Protein AF-A0A7S2F7U2-F1 (afdb_monomer)

Radius 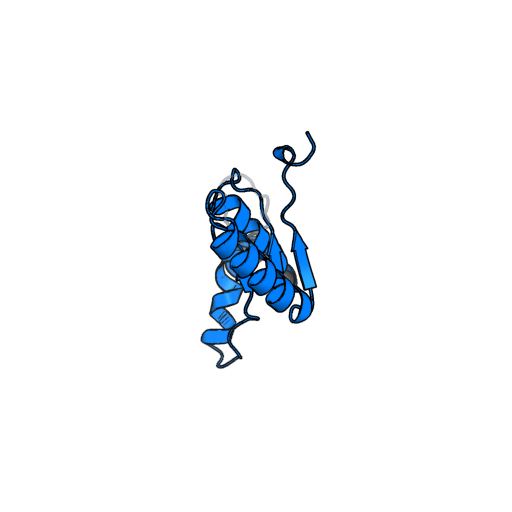of gyration: 22.93 Å; Cα contacts (8 Å, |Δi|>4): 129; chains: 1; bounding box: 54×28×70 Å

Mean predicted aligned error: 10.62 Å

Secondary structure (DSSP, 8-state):
-EEE--SSS-HHHHHHHHHHHHHHHHHHHHHHHHHHHHHHHHHTT-SPP---SSSS------HHHHHHHHHHHHHHHHGGGHHHHTTPPPPPPPEE------SS-HHHHHHHHHHHHHHHHH-S-EEE---GGGG-

Nearest PDB structures (foldseek):
  7psl-assembly1_A  TM=2.783E-01  e=6.630E+00  Saccharomyces cerevisiae S288C

Structure (mmCIF, N/CA/C/O backbone):
data_AF-A0A7S2F7U2-F1
#
_entry.id   AF-A0A7S2F7U2-F1
#
loop_
_atom_site.group_PDB
_atom_site.id
_atom_site.type_symbol
_atom_site.label_atom_id
_atom_site.label_alt_id
_atom_site.label_comp_id
_atom_site.label_asym_id
_atom_site.label_entity_id
_atom_site.label_seq_id
_atom_site.pdbx_PDB_ins_code
_atom_site.Cartn_x
_atom_site.Cartn_y
_atom_site.Cartn_z
_atom_site.occupancy
_atom_site.B_iso_or_equiv
_atom_site.auth_seq_id
_atom_site.auth_comp_id
_atom_site.auth_asym_id
_atom_site.auth_atom_id
_atom_site.pdbx_PDB_model_num
ATOM 1 N N . ASP A 1 1 ? -3.297 -1.227 17.352 1.00 63.62 1 ASP A N 1
ATOM 2 C CA . ASP A 1 1 ? -4.177 -0.063 17.111 1.00 63.62 1 ASP A CA 1
ATOM 3 C C . ASP A 1 1 ? -5.630 -0.469 17.299 1.00 63.62 1 ASP A C 1
ATOM 5 O O . ASP A 1 1 ? -5.939 -1.647 17.122 1.00 63.62 1 ASP A O 1
ATOM 9 N N . PHE A 1 2 ? -6.484 0.467 17.715 1.00 61.97 2 PHE A N 1
ATOM 10 C CA . PHE A 1 2 ? -7.934 0.274 17.799 1.00 61.97 2 PHE A CA 1
ATOM 11 C C . PHE A 1 2 ? -8.583 0.803 16.522 1.00 61.97 2 PHE A C 1
ATOM 13 O O . PHE A 1 2 ? -8.359 1.960 16.177 1.00 61.97 2 PHE A O 1
ATOM 20 N N . MET A 1 3 ? -9.359 -0.021 15.823 1.00 68.44 3 MET A N 1
ATOM 21 C CA . MET A 1 3 ? -10.021 0.369 14.581 1.00 68.44 3 MET A CA 1
ATOM 22 C C . MET A 1 3 ? -11.528 0.522 14.799 1.00 68.44 3 MET A C 1
ATOM 24 O O . MET A 1 3 ? -12.185 -0.445 15.183 1.00 68.44 3 MET A O 1
ATOM 28 N N . SER A 1 4 ? -12.054 1.718 14.522 1.00 67.75 4 SER A N 1
ATOM 29 C CA . SER A 1 4 ? -13.491 2.021 14.512 1.00 67.75 4 SER A CA 1
ATOM 30 C C . SER A 1 4 ? -13.931 2.366 13.095 1.00 67.75 4 SER A C 1
ATOM 32 O O . SER A 1 4 ? -13.205 3.047 12.367 1.00 67.75 4 SER A O 1
ATOM 34 N N . ASP A 1 5 ? -15.085 1.854 12.686 1.00 69.44 5 ASP A N 1
ATOM 35 C CA . ASP A 1 5 ? -15.503 1.850 11.290 1.00 69.44 5 ASP A CA 1
ATOM 36 C C . ASP A 1 5 ? -17.031 1.779 11.162 1.00 69.44 5 ASP A C 1
ATOM 38 O O . ASP A 1 5 ? -17.722 1.270 12.051 1.00 69.44 5 ASP A O 1
ATOM 42 N N . SER A 1 6 ? -17.571 2.274 10.048 1.00 67.94 6 SER A N 1
ATOM 43 C CA . SER A 1 6 ? -19.006 2.227 9.787 1.00 67.94 6 SER A CA 1
ATOM 44 C C . SER A 1 6 ? -19.438 0.800 9.422 1.00 67.94 6 SER A C 1
ATOM 46 O O . SER A 1 6 ? -18.749 0.050 8.726 1.00 67.94 6 SER A O 1
ATOM 48 N N . TRP A 1 7 ? -20.621 0.386 9.875 1.00 65.00 7 TRP A N 1
ATOM 49 C CA . TRP A 1 7 ? -21.164 -0.946 9.569 1.00 65.00 7 TRP A CA 1
ATOM 50 C C . TRP A 1 7 ? -21.619 -1.089 8.110 1.00 65.00 7 TRP A C 1
ATOM 52 O O . TRP A 1 7 ? -21.932 -2.198 7.680 1.00 65.00 7 TRP A O 1
ATOM 62 N N . ARG A 1 8 ? -21.679 0.023 7.370 1.00 65.88 8 ARG A N 1
ATOM 63 C CA . ARG A 1 8 ? -22.238 0.099 6.017 1.00 65.88 8 ARG A CA 1
ATOM 64 C C . ARG A 1 8 ? -21.189 -0.002 4.915 1.00 65.88 8 ARG A C 1
ATOM 66 O O . ARG A 1 8 ? -21.542 -0.444 3.826 1.00 65.88 8 ARG A O 1
ATOM 73 N N . ASP A 1 9 ? -19.933 0.342 5.193 1.00 70.12 9 ASP A N 1
ATOM 74 C CA . ASP A 1 9 ? -18.882 0.301 4.171 1.00 70.12 9 ASP A CA 1
ATOM 75 C C . ASP A 1 9 ? -18.543 -1.136 3.751 1.00 70.12 9 ASP A C 1
ATOM 77 O O . ASP A 1 9 ? -18.645 -2.099 4.529 1.00 70.12 9 ASP A O 1
ATOM 81 N N . THR A 1 10 ? -18.115 -1.301 2.498 1.00 77.56 10 THR A N 1
ATOM 82 C CA . THR A 1 10 ? -17.815 -2.626 1.957 1.00 77.56 10 THR A CA 1
ATOM 83 C C . THR A 1 10 ? -16.521 -3.180 2.551 1.00 77.56 10 THR A C 1
ATOM 85 O O . THR A 1 10 ? -15.592 -2.459 2.916 1.00 77.56 10 THR A O 1
ATOM 88 N N . ARG A 1 11 ? -16.407 -4.512 2.632 1.00 77.25 11 ARG A N 1
ATOM 89 C CA . ARG A 1 11 ? -15.186 -5.153 3.157 1.00 77.25 11 ARG A CA 1
ATOM 90 C C . ARG A 1 11 ? -13.937 -4.787 2.353 1.00 77.25 11 ARG A C 1
ATOM 92 O O . ARG A 1 11 ? -12.851 -4.749 2.920 1.00 77.25 11 ARG A O 1
ATOM 99 N N . VAL A 1 12 ? -14.090 -4.540 1.052 1.00 78.00 12 VAL A N 1
ATOM 100 C CA . VAL A 1 12 ? -12.973 -4.244 0.151 1.00 78.00 12 VAL A CA 1
ATOM 101 C C . VAL A 1 12 ? -12.384 -2.871 0.455 1.00 78.00 12 VAL A C 1
ATOM 103 O O . VAL A 1 12 ? -11.173 -2.771 0.612 1.00 78.00 12 VAL A O 1
ATOM 106 N N . GLU A 1 13 ? -13.211 -1.840 0.628 1.00 79.44 13 GLU A N 1
ATOM 107 C CA . GLU A 1 13 ? -12.752 -0.479 0.956 1.00 79.44 13 GLU A CA 1
ATOM 108 C C . GLU A 1 13 ? -11.961 -0.445 2.266 1.00 79.44 13 GLU A C 1
ATOM 110 O O . GLU A 1 13 ? -10.917 0.204 2.357 1.00 79.44 13 GLU A O 1
ATOM 115 N N . LYS A 1 14 ? -12.405 -1.226 3.255 1.00 79.56 14 LYS A N 1
ATOM 116 C CA . LYS A 1 14 ? -11.726 -1.386 4.546 1.00 79.56 14 LYS A CA 1
ATOM 117 C C . LYS A 1 14 ? -10.362 -2.035 4.377 1.00 79.56 14 LYS A C 1
ATOM 119 O O . LYS A 1 14 ? -9.364 -1.519 4.872 1.00 79.56 14 LYS A O 1
ATOM 124 N N . VAL A 1 15 ? -10.310 -3.155 3.653 1.00 82.25 15 VAL A N 1
ATOM 125 C CA . VAL A 1 15 ? -9.057 -3.877 3.399 1.00 82.25 15 VAL A CA 1
ATOM 126 C C . VAL A 1 15 ? -8.084 -2.999 2.618 1.00 82.25 15 VAL A C 1
ATOM 128 O O . VAL A 1 15 ? -6.931 -2.886 3.019 1.00 82.25 15 VAL A O 1
ATOM 131 N N . VAL A 1 16 ? -8.539 -2.321 1.564 1.00 83.94 16 VAL A N 1
ATOM 132 C CA . VAL A 1 16 ? -7.700 -1.420 0.763 1.00 83.94 16 VAL A CA 1
ATOM 133 C C . VAL A 1 16 ? -7.183 -0.254 1.604 1.00 83.94 16 VAL A C 1
ATOM 135 O O . VAL A 1 16 ? -5.986 0.023 1.575 1.00 83.94 16 VAL A O 1
ATOM 138 N N . SER A 1 17 ? -8.035 0.386 2.409 1.00 85.38 17 SER A N 1
ATOM 139 C CA . SER A 1 17 ? -7.620 1.490 3.287 1.00 85.38 17 SER A CA 1
ATOM 140 C C . SER A 1 17 ? -6.573 1.043 4.307 1.00 85.38 17 SER A C 1
ATOM 142 O O . SER A 1 17 ? -5.578 1.735 4.522 1.00 85.38 17 SER A O 1
ATOM 144 N N . LEU A 1 18 ? -6.746 -0.148 4.890 1.00 84.38 18 LEU A N 1
ATOM 145 C CA . LEU A 1 18 ? -5.772 -0.745 5.804 1.00 84.38 18 LEU A CA 1
ATOM 146 C C . LEU A 1 18 ? -4.458 -1.084 5.095 1.00 84.38 18 LEU A C 1
ATOM 148 O O . LEU A 1 18 ? -3.386 -0.786 5.620 1.00 84.38 18 LEU A O 1
ATOM 152 N N . CYS A 1 19 ? -4.527 -1.662 3.895 1.00 85.19 19 CYS A N 1
ATOM 153 C CA . CYS A 1 19 ? -3.358 -1.934 3.065 1.00 85.19 19 CYS A CA 1
ATOM 154 C C . CYS A 1 19 ? -2.586 -0.643 2.770 1.00 85.19 19 CYS A C 1
ATOM 156 O O . CYS A 1 19 ? -1.379 -0.599 2.984 1.00 85.19 19 CYS A O 1
ATOM 158 N N . ILE A 1 20 ? -3.259 0.433 2.364 1.00 87.38 20 ILE A N 1
ATOM 159 C CA . ILE A 1 20 ? -2.613 1.727 2.106 1.00 87.38 20 ILE A CA 1
ATOM 160 C C . ILE A 1 20 ? -1.993 2.294 3.390 1.00 87.38 20 ILE A C 1
ATOM 162 O O . ILE A 1 20 ? -0.834 2.707 3.380 1.00 87.38 20 ILE A O 1
ATOM 166 N N . HIS A 1 21 ? -2.727 2.281 4.506 1.00 87.56 21 HIS A N 1
ATOM 167 C CA . HIS A 1 21 ? -2.262 2.854 5.768 1.00 87.56 21 HIS A CA 1
ATOM 168 C C . HIS A 1 21 ? -1.025 2.133 6.325 1.00 87.56 21 HIS A C 1
ATOM 170 O O . HIS A 1 21 ? -0.037 2.776 6.686 1.00 87.56 21 HIS A O 1
ATOM 176 N N . TYR A 1 22 ? -1.058 0.798 6.376 1.00 84.38 22 TYR A N 1
ATOM 177 C CA . TYR A 1 22 ? 0.007 0.001 6.987 1.00 84.38 22 TYR A CA 1
ATOM 178 C C . TYR A 1 22 ? 1.150 -0.339 6.025 1.00 84.38 22 TYR A C 1
ATOM 180 O O . TYR A 1 22 ? 2.308 -0.371 6.445 1.00 84.38 22 TYR A O 1
ATOM 188 N N . ASN A 1 23 ? 0.856 -0.562 4.741 1.00 89.75 23 ASN A N 1
ATOM 189 C CA . ASN A 1 23 ? 1.842 -1.019 3.756 1.00 89.75 23 ASN A CA 1
ATOM 190 C C . ASN A 1 23 ? 2.323 0.096 2.818 1.00 89.75 23 ASN A C 1
ATOM 192 O O . ASN A 1 23 ? 3.301 -0.104 2.103 1.00 89.75 23 ASN A O 1
ATOM 196 N N . GLY A 1 24 ? 1.690 1.274 2.817 1.00 87.94 24 GLY A N 1
ATOM 197 C CA . GLY A 1 24 ? 1.969 2.326 1.835 1.00 87.94 24 GLY A CA 1
ATOM 198 C C . GLY A 1 24 ? 3.413 2.831 1.856 1.00 87.94 24 GLY A C 1
ATOM 199 O O . GLY A 1 24 ? 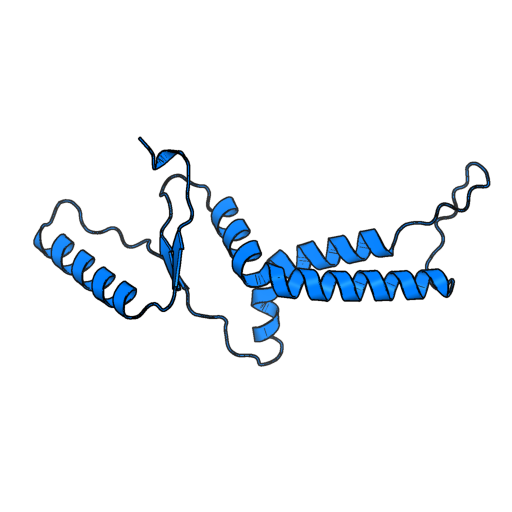4.058 2.890 0.814 1.00 87.94 24 GLY A O 1
ATOM 200 N N . LYS A 1 25 ? 3.967 3.14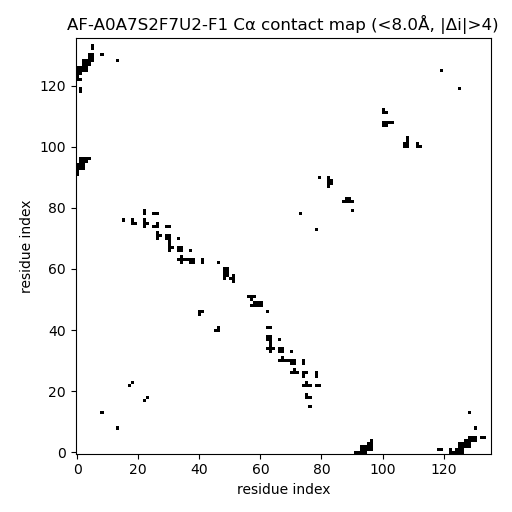3 3.037 1.00 89.19 25 LYS A N 1
ATOM 201 C CA . LYS A 1 25 ? 5.356 3.634 3.158 1.00 89.19 25 LYS A CA 1
ATOM 202 C C . LYS A 1 25 ? 6.391 2.661 2.568 1.00 89.19 25 LYS A C 1
ATOM 204 O O . LYS A 1 25 ? 7.153 3.083 1.697 1.00 89.19 25 LYS A O 1
ATOM 209 N N . PRO A 1 26 ? 6.450 1.385 2.998 1.00 90.44 26 PRO A N 1
ATOM 210 C CA . PRO A 1 26 ? 7.393 0.446 2.404 1.00 90.44 26 PRO A CA 1
ATOM 211 C C . PRO A 1 26 ? 7.087 0.154 0.930 1.00 90.44 26 PRO A C 1
ATOM 213 O O . PRO A 1 26 ? 8.026 0.025 0.148 1.00 90.44 26 PRO A O 1
ATOM 216 N N . ALA A 1 27 ? 5.811 0.117 0.525 1.00 92.94 27 ALA A N 1
ATOM 217 C CA . ALA A 1 27 ? 5.437 -0.084 -0.874 1.00 92.94 27 ALA A CA 1
ATOM 218 C C . ALA A 1 27 ? 5.985 1.024 -1.785 1.00 92.94 27 ALA A C 1
ATOM 220 O O . ALA A 1 27 ? 6.578 0.722 -2.819 1.00 92.94 27 ALA A O 1
ATOM 221 N N . VAL A 1 28 ? 5.876 2.292 -1.373 1.00 94.56 28 VAL A N 1
ATOM 222 C CA . VAL A 1 28 ? 6.453 3.427 -2.108 1.00 94.56 28 VAL A CA 1
ATOM 223 C C . VAL A 1 28 ? 7.971 3.295 -2.202 1.00 94.56 28 VAL A C 1
ATOM 225 O O . VAL A 1 28 ? 8.511 3.361 -3.303 1.00 94.56 28 VAL A O 1
ATOM 228 N N . LEU A 1 29 ? 8.664 3.035 -1.089 1.00 95.06 29 LEU A N 1
ATOM 229 C CA . LEU A 1 29 ? 10.126 2.899 -1.090 1.00 95.06 29 LEU A CA 1
ATOM 230 C C . LEU A 1 29 ? 10.608 1.797 -2.043 1.00 95.06 29 LEU A C 1
ATOM 232 O O . LEU A 1 29 ? 11.482 2.039 -2.873 1.00 95.06 29 LEU A O 1
ATOM 236 N N . VAL A 1 30 ? 10.019 0.603 -1.967 1.00 94.75 30 VAL A N 1
ATOM 237 C CA . VAL A 1 30 ? 10.419 -0.526 -2.819 1.00 94.75 30 VAL A CA 1
ATOM 238 C C . VAL A 1 30 ? 10.038 -0.286 -4.281 1.00 94.75 30 VAL A C 1
ATOM 240 O O . VAL A 1 30 ? 10.821 -0.619 -5.169 1.00 94.75 30 VAL A O 1
ATOM 243 N N . SER A 1 31 ? 8.897 0.357 -4.549 1.00 96.31 31 SER A N 1
ATOM 244 C CA . SER A 1 31 ? 8.507 0.730 -5.915 1.00 96.31 31 SER A CA 1
ATOM 245 C C . SER A 1 31 ? 9.475 1.727 -6.556 1.00 96.31 31 SER A C 1
ATOM 247 O O . SER A 1 31 ? 9.832 1.561 -7.721 1.00 96.31 31 SER A O 1
ATOM 249 N N . LEU A 1 32 ? 9.966 2.710 -5.792 1.00 96.06 32 LEU A N 1
ATOM 250 C CA . LEU A 1 32 ? 10.950 3.685 -6.262 1.00 96.06 32 LEU A CA 1
ATOM 251 C C . LEU A 1 32 ? 12.295 3.019 -6.557 1.00 96.06 32 LEU A C 1
ATOM 253 O O . LEU A 1 32 ? 12.891 3.287 -7.597 1.00 96.06 32 LEU A O 1
ATOM 257 N N . LEU A 1 33 ? 12.748 2.111 -5.686 1.00 96.31 33 LEU A N 1
ATOM 258 C CA . LEU A 1 33 ? 13.973 1.339 -5.912 1.00 96.31 33 LEU A CA 1
ATOM 259 C C . LEU A 1 33 ? 13.864 0.452 -7.159 1.00 96.31 33 LEU A C 1
ATOM 261 O O . LEU A 1 33 ? 14.793 0.408 -7.964 1.00 96.31 33 LEU A O 1
ATOM 265 N N . ALA A 1 34 ? 12.725 -0.215 -7.353 1.00 95.62 34 ALA A N 1
ATOM 266 C CA . ALA A 1 34 ? 12.480 -1.043 -8.530 1.00 95.62 34 ALA A CA 1
ATOM 267 C C . ALA A 1 34 ? 12.427 -0.206 -9.819 1.00 95.62 34 ALA A C 1
ATOM 269 O O . ALA A 1 34 ? 13.064 -0.561 -10.813 1.00 95.62 34 ALA A O 1
ATOM 270 N N . ALA A 1 35 ? 11.730 0.934 -9.795 1.00 94.12 35 ALA A N 1
ATOM 271 C CA . ALA A 1 35 ? 11.668 1.863 -10.920 1.00 94.12 35 ALA A CA 1
ATOM 272 C C . ALA A 1 35 ? 13.056 2.416 -11.276 1.00 94.12 35 ALA A C 1
ATOM 274 O O . ALA A 1 35 ? 13.418 2.452 -12.452 1.00 94.12 35 ALA A O 1
ATOM 275 N N . PHE A 1 36 ? 13.855 2.789 -10.271 1.00 94.19 36 PHE A N 1
ATOM 276 C CA . PHE A 1 36 ? 15.226 3.265 -10.455 1.00 94.19 36 PHE A CA 1
ATOM 277 C C . PH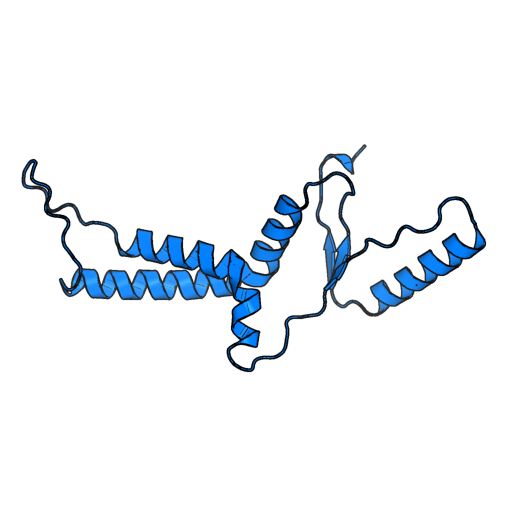E A 1 36 ? 16.156 2.177 -11.009 1.00 94.19 36 PHE A C 1
ATOM 279 O O . PHE A 1 36 ? 16.941 2.437 -11.925 1.00 94.19 36 PHE A O 1
ATOM 286 N N . GLY A 1 37 ? 16.045 0.943 -10.511 1.00 93.75 37 GLY A N 1
ATOM 287 C CA . GLY A 1 37 ? 16.788 -0.200 -11.042 1.00 93.75 37 GLY A CA 1
ATOM 288 C C . GLY A 1 37 ? 16.460 -0.454 -12.514 1.00 93.75 37 GLY A C 1
ATOM 289 O O . GLY A 1 37 ? 17.361 -0.566 -13.343 1.00 93.75 37 GLY A O 1
ATOM 290 N N . MET A 1 38 ? 15.174 -0.438 -12.869 1.00 93.00 38 MET A N 1
ATOM 291 C CA . MET A 1 38 ? 14.737 -0.591 -14.259 1.00 93.00 38 MET A CA 1
ATOM 292 C C . MET A 1 38 ? 15.145 0.578 -15.152 1.00 93.00 38 MET A C 1
ATOM 294 O O . MET A 1 38 ? 15.530 0.366 -16.299 1.00 93.00 38 MET A O 1
ATOM 298 N N . PHE A 1 39 ? 15.111 1.806 -14.636 1.00 90.31 39 PHE A N 1
ATOM 299 C CA . PHE A 1 39 ? 15.632 2.971 -15.343 1.00 90.31 39 PHE A CA 1
ATOM 300 C C . PHE A 1 39 ? 17.131 2.827 -15.629 1.00 90.31 39 PHE A C 1
ATOM 302 O O . PHE A 1 39 ? 17.569 3.052 -16.753 1.00 90.31 39 PHE A O 1
ATOM 309 N N . SER A 1 40 ? 17.908 2.365 -14.650 1.00 91.38 40 SER A N 1
ATOM 310 C CA . SER A 1 40 ? 19.341 2.111 -14.829 1.00 91.38 40 SER A CA 1
ATOM 311 C C . SER A 1 40 ? 19.595 1.042 -15.900 1.00 91.38 40 SER A C 1
ATOM 313 O O . SER A 1 40 ? 20.454 1.222 -16.759 1.00 91.38 40 SER A O 1
ATOM 315 N N . LEU A 1 41 ? 18.806 -0.040 -15.919 1.00 90.38 41 LEU A N 1
ATOM 316 C CA . LEU A 1 41 ? 18.889 -1.071 -16.963 1.00 90.38 41 LEU A CA 1
ATOM 317 C C . LEU A 1 41 ? 18.530 -0.534 -18.357 1.00 90.38 41 LEU A C 1
ATOM 319 O O . LEU A 1 41 ? 19.170 -0.924 -19.335 1.00 90.38 41 LEU A O 1
ATOM 323 N N . ASN A 1 42 ? 17.545 0.366 -18.447 1.00 86.06 42 ASN A N 1
ATOM 324 C CA . ASN A 1 42 ? 17.195 1.058 -19.691 1.00 86.06 42 ASN A CA 1
ATOM 325 C C . ASN A 1 42 ? 18.370 1.905 -20.203 1.00 86.06 42 ASN A C 1
ATOM 327 O O . ASN A 1 42 ? 18.734 1.789 -21.369 1.00 86.06 42 ASN A O 1
ATOM 331 N N . VAL A 1 43 ? 19.004 2.703 -19.334 1.00 86.25 43 VAL A N 1
ATOM 332 C CA . VAL A 1 43 ? 20.181 3.521 -19.693 1.00 86.25 43 VAL A CA 1
ATOM 333 C C . VAL A 1 43 ? 21.341 2.646 -20.184 1.00 86.25 43 VAL A C 1
ATOM 335 O O . VAL A 1 43 ? 22.049 3.013 -21.118 1.00 86.25 43 VAL A O 1
ATOM 338 N N . LEU A 1 44 ? 21.506 1.454 -19.608 1.00 89.69 44 LEU A N 1
ATOM 339 C CA . LEU A 1 44 ? 22.509 0.473 -20.032 1.00 89.69 44 LEU A CA 1
ATOM 340 C C . LEU A 1 44 ? 22.125 -0.306 -21.306 1.00 89.69 44 LEU A C 1
ATOM 342 O O . LEU A 1 44 ? 22.871 -1.201 -21.707 1.00 89.69 44 LEU A O 1
ATOM 346 N N . ASN A 1 45 ? 20.985 -0.002 -21.940 1.00 84.81 45 ASN A N 1
ATOM 347 C CA . ASN A 1 45 ? 20.440 -0.723 -23.098 1.00 84.81 45 ASN A CA 1
ATOM 348 C C . ASN A 1 45 ? 20.295 -2.240 -22.860 1.00 84.81 45 ASN A C 1
ATOM 350 O O . ASN A 1 45 ? 20.497 -3.050 -23.765 1.00 84.81 45 ASN A O 1
ATOM 354 N N . LYS A 1 46 ? 19.981 -2.645 -21.622 1.00 86.12 46 LYS A N 1
ATOM 355 C CA . LYS A 1 46 ? 19.790 -4.055 -21.232 1.00 86.12 46 LYS A CA 1
ATOM 356 C C . LYS A 1 46 ? 18.329 -4.492 -21.221 1.00 86.12 46 LYS A C 1
ATOM 358 O O . LYS A 1 46 ? 18.041 -5.642 -20.902 1.00 86.12 46 LYS A O 1
ATOM 363 N N . THR A 1 47 ? 17.411 -3.594 -21.542 1.00 82.25 47 THR A N 1
ATOM 364 C CA . THR A 1 47 ? 15.979 -3.874 -21.585 1.00 82.25 47 THR A CA 1
ATOM 365 C C . THR A 1 47 ? 15.520 -4.214 -22.999 1.00 82.25 47 THR A C 1
ATOM 367 O O . THR A 1 47 ? 16.125 -3.773 -23.980 1.00 82.25 47 THR A O 1
ATOM 370 N N . PRO A 1 48 ? 14.449 -5.013 -23.131 1.00 78.88 48 PRO A N 1
ATOM 371 C CA . PRO A 1 48 ? 13.866 -5.292 -24.430 1.00 78.88 48 PRO A CA 1
ATOM 372 C C . PRO A 1 48 ? 13.296 -3.995 -25.012 1.00 78.88 48 PRO A C 1
ATOM 374 O O . PRO A 1 48 ? 12.382 -3.389 -24.447 1.00 78.88 48 PRO A O 1
ATOM 377 N N . LYS A 1 49 ? 13.842 -3.570 -26.152 1.00 73.31 49 LYS A N 1
ATOM 378 C CA . LYS A 1 49 ? 13.244 -2.511 -26.964 1.00 73.31 49 LYS A CA 1
ATOM 379 C C . LYS A 1 49 ? 12.011 -3.097 -27.648 1.00 73.31 49 LYS A C 1
ATOM 381 O O . LYS A 1 49 ? 12.114 -4.131 -28.311 1.00 73.31 49 LYS A O 1
ATOM 386 N N . LEU A 1 50 ? 10.850 -2.470 -27.468 1.00 68.38 50 LEU A N 1
ATOM 387 C CA . LEU A 1 50 ? 9.668 -2.838 -28.239 1.00 68.38 50 LEU A CA 1
ATOM 388 C C . LEU A 1 50 ? 9.917 -2.347 -29.669 1.00 68.38 50 LEU A C 1
ATOM 390 O O . LEU A 1 50 ? 10.025 -1.147 -29.908 1.00 68.38 50 LEU A O 1
ATOM 394 N N . HIS A 1 51 ? 10.121 -3.269 -30.605 1.00 60.03 51 HIS A N 1
ATOM 395 C CA . HIS A 1 51 ? 10.317 -2.900 -31.999 1.00 60.03 51 HIS A CA 1
ATOM 396 C C . HIS A 1 51 ? 8.952 -2.590 -32.611 1.00 60.03 51 HIS A C 1
ATOM 398 O O . HIS A 1 51 ? 8.214 -3.501 -32.989 1.00 60.03 51 HIS A O 1
ATOM 404 N N . ASN A 1 52 ? 8.598 -1.310 -32.681 1.00 58.47 52 ASN A N 1
ATOM 405 C CA . ASN A 1 52 ? 7.421 -0.892 -33.422 1.00 58.47 52 ASN A CA 1
ATOM 406 C C . ASN A 1 52 ? 7.714 -1.029 -34.921 1.00 58.47 52 ASN A C 1
ATOM 408 O O . ASN A 1 52 ? 8.608 -0.383 -35.459 1.00 58.47 52 ASN A O 1
ATOM 412 N N . MET A 1 53 ? 6.939 -1.882 -35.593 1.00 54.69 53 MET A N 1
ATOM 413 C CA . MET A 1 53 ? 6.968 -2.088 -37.052 1.00 54.69 53 MET A CA 1
ATOM 414 C C . MET A 1 53 ? 6.403 -0.886 -37.835 1.00 54.69 53 MET A C 1
ATOM 416 O O . MET A 1 53 ? 6.331 -0.917 -39.061 1.00 54.69 53 MET A O 1
ATOM 420 N N . VAL A 1 54 ? 5.979 0.165 -37.132 1.00 59.16 54 VAL A N 1
ATOM 421 C CA . VAL A 1 54 ? 5.391 1.379 -37.686 1.00 59.16 54 VAL A CA 1
ATOM 422 C C . VAL A 1 54 ? 6.291 2.539 -37.271 1.00 5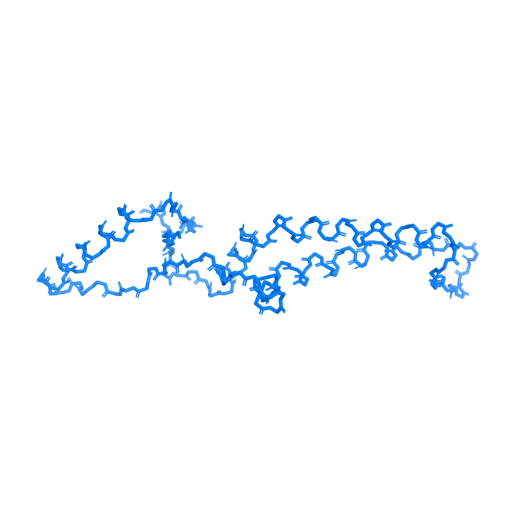9.16 54 VAL A C 1
ATOM 424 O O . VAL A 1 54 ? 6.298 2.942 -36.116 1.00 59.16 54 VAL A O 1
ATOM 427 N N . GLU A 1 55 ? 7.079 3.010 -38.238 1.00 52.75 55 GLU A N 1
ATOM 428 C CA . GLU A 1 55 ? 7.634 4.366 -38.290 1.00 52.75 55 GLU A CA 1
ATOM 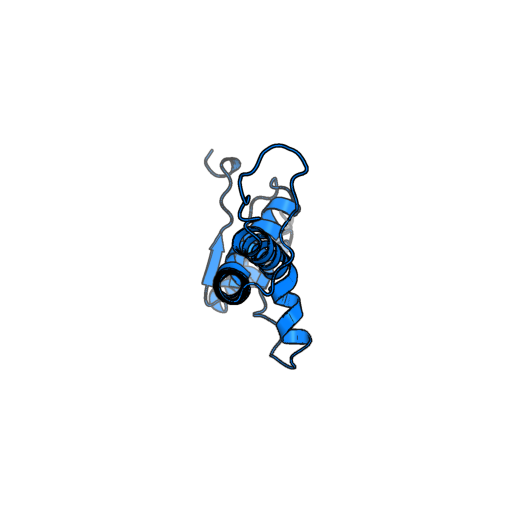429 C C . GLU A 1 55 ? 8.604 4.771 -37.159 1.00 52.75 55 GLU A C 1
ATOM 431 O O . GLU A 1 55 ? 8.222 5.429 -36.207 1.00 52.75 55 GLU A O 1
ATOM 436 N N . GLN A 1 56 ? 9.883 4.388 -37.314 1.00 49.75 56 GLN A N 1
ATOM 437 C CA . GLN A 1 56 ? 11.148 5.069 -36.931 1.00 49.75 56 GLN A CA 1
ATOM 438 C C . GLN A 1 56 ? 11.311 5.883 -35.621 1.00 49.75 56 GLN A C 1
ATOM 440 O O . GLN A 1 56 ? 12.393 6.427 -35.395 1.00 49.75 56 GLN A O 1
ATOM 445 N N . GLN A 1 57 ? 10.343 5.929 -34.714 1.00 52.41 57 GLN A N 1
ATOM 446 C CA . GLN A 1 57 ? 10.524 6.411 -33.354 1.00 52.41 57 GLN A CA 1
ATOM 447 C C . GLN A 1 57 ? 10.909 5.223 -32.478 1.00 52.41 57 GLN A C 1
ATOM 449 O O . GLN A 1 57 ? 10.138 4.280 -32.309 1.00 52.41 57 GLN A O 1
ATOM 454 N N . GLU A 1 58 ? 12.120 5.264 -31.912 1.00 55.94 58 GLU A N 1
ATOM 455 C CA . GLU A 1 58 ? 12.448 4.431 -30.758 1.00 55.94 58 GLU A CA 1
ATOM 456 C C . GLU A 1 58 ? 11.487 4.818 -29.627 1.00 55.94 58 GLU A C 1
ATOM 458 O O . GLU A 1 58 ? 11.743 5.747 -28.860 1.00 55.94 58 GLU A O 1
ATOM 463 N N . GLU A 1 59 ? 10.342 4.143 -29.539 1.00 57.88 59 GLU A N 1
ATOM 464 C CA . GLU A 1 59 ? 9.486 4.277 -28.376 1.00 57.88 59 GLU A CA 1
ATOM 465 C C . GLU A 1 59 ? 10.253 3.701 -27.188 1.00 57.88 59 GLU A C 1
ATOM 467 O O . GLU A 1 59 ? 10.467 2.491 -27.068 1.00 57.88 59 GLU A O 1
ATOM 472 N N . LEU A 1 60 ? 10.711 4.597 -26.310 1.00 59.34 60 LEU A N 1
ATOM 473 C CA . LEU A 1 60 ? 11.136 4.251 -24.964 1.00 59.34 60 LEU A CA 1
ATOM 474 C C . LEU A 1 60 ? 9.959 3.544 -24.285 1.00 59.34 60 LEU A C 1
ATOM 476 O O . LEU A 1 60 ? 9.128 4.189 -23.652 1.00 59.34 60 LEU A O 1
ATOM 480 N N . ALA A 1 61 ? 9.882 2.219 -24.400 1.00 65.44 61 ALA A N 1
ATOM 481 C CA . ALA A 1 61 ? 8.983 1.420 -23.587 1.00 65.44 61 ALA A CA 1
ATOM 482 C C . ALA A 1 61 ? 9.313 1.743 -22.119 1.00 65.44 61 ALA A C 1
ATOM 484 O O . ALA A 1 61 ? 10.436 1.464 -21.674 1.00 65.44 61 ALA A O 1
ATOM 485 N N . PRO A 1 62 ? 8.403 2.378 -21.353 1.00 80.19 62 PRO A N 1
ATOM 486 C CA . PRO A 1 62 ? 8.740 2.930 -20.051 1.00 80.19 62 PRO A CA 1
ATOM 487 C C . PRO A 1 62 ? 8.690 1.821 -18.997 1.00 80.19 62 PRO A C 1
ATOM 489 O O . PRO A 1 62 ? 7.904 1.855 -18.052 1.00 80.19 62 PRO A O 1
ATOM 492 N N . TRP A 1 63 ? 9.545 0.808 -19.156 1.00 85.56 63 TRP A N 1
ATOM 493 C CA . TRP A 1 63 ? 9.647 -0.352 -18.274 1.00 85.56 63 TRP A CA 1
ATOM 494 C C . TRP A 1 63 ? 9.853 0.043 -16.809 1.00 85.56 63 TRP A C 1
ATOM 496 O O . TRP A 1 63 ? 9.380 -0.654 -15.916 1.00 85.56 63 TRP A O 1
ATOM 506 N N . SER A 1 64 ? 10.491 1.188 -16.551 1.00 89.19 64 SER A N 1
ATOM 507 C CA . SER A 1 64 ? 10.615 1.764 -15.209 1.00 89.19 64 SER A CA 1
ATOM 508 C C . SER A 1 64 ? 9.263 2.114 -14.583 1.00 89.19 64 SER A C 1
ATOM 510 O O . SER A 1 64 ? 9.059 1.828 -13.404 1.00 89.19 64 SER A O 1
ATOM 512 N N . LEU A 1 65 ? 8.324 2.668 -15.357 1.00 89.94 65 LEU A N 1
ATOM 513 C CA . LEU A 1 65 ? 6.968 2.971 -14.892 1.00 89.94 65 LEU A CA 1
ATOM 514 C C . LEU A 1 65 ? 6.152 1.695 -14.699 1.00 89.94 65 LEU A C 1
ATOM 516 O O . LEU A 1 65 ? 5.514 1.537 -13.662 1.00 89.94 65 LEU A O 1
ATOM 520 N N . VAL A 1 66 ? 6.209 0.771 -15.663 1.00 91.44 66 VAL A N 1
ATOM 521 C CA . VAL A 1 66 ? 5.467 -0.498 -15.595 1.00 91.44 66 VAL A CA 1
ATOM 522 C C . VAL A 1 66 ? 5.889 -1.296 -14.366 1.00 91.44 66 VAL A C 1
ATOM 524 O O . VAL A 1 66 ? 5.045 -1.710 -13.570 1.00 91.44 66 VAL A O 1
ATOM 527 N N . VAL A 1 67 ? 7.196 -1.474 -14.167 1.00 93.88 67 VAL A N 1
ATOM 528 C CA . VAL A 1 67 ? 7.721 -2.221 -13.021 1.00 93.88 67 VAL A CA 1
ATOM 529 C C . VAL A 1 67 ? 7.471 -1.468 -11.721 1.00 93.88 67 VAL A C 1
ATOM 531 O O . VAL A 1 67 ? 6.997 -2.079 -10.768 1.00 93.88 67 VAL A O 1
ATOM 534 N N . GLY A 1 68 ? 7.714 -0.155 -11.680 1.00 94.69 68 GLY A N 1
ATOM 535 C CA . GLY A 1 68 ? 7.447 0.662 -10.496 1.00 94.69 68 GLY A CA 1
ATOM 536 C C . GLY A 1 68 ? 5.992 0.555 -10.037 1.00 94.69 68 GLY A C 1
ATOM 537 O O . GLY A 1 68 ? 5.732 0.239 -8.878 1.00 94.69 68 GLY A O 1
ATOM 538 N N . TYR A 1 69 ? 5.039 0.727 -10.955 1.00 94.31 69 TYR A N 1
ATOM 539 C CA . TYR A 1 69 ? 3.611 0.616 -10.658 1.00 94.31 69 TYR A CA 1
ATOM 540 C C . TYR A 1 69 ? 3.215 -0.800 -10.226 1.00 94.31 69 TYR A C 1
ATOM 542 O O . TYR A 1 69 ? 2.514 -0.975 -9.231 1.00 94.31 69 TYR A O 1
ATOM 550 N N . THR A 1 70 ? 3.712 -1.823 -10.926 1.00 94.62 70 THR A N 1
ATOM 551 C CA . THR A 1 70 ? 3.426 -3.225 -10.587 1.00 94.62 70 THR A CA 1
ATOM 552 C C . THR A 1 70 ? 3.921 -3.557 -9.179 1.00 94.62 70 THR A C 1
ATOM 554 O O . THR A 1 70 ? 3.182 -4.119 -8.373 1.00 94.62 70 THR A O 1
ATOM 557 N N . VAL A 1 71 ? 5.150 -3.154 -8.846 1.00 94.69 71 VAL A N 1
ATOM 558 C CA . VAL A 1 71 ? 5.732 -3.350 -7.514 1.00 94.69 71 VAL A CA 1
ATOM 559 C C . VAL A 1 71 ? 4.963 -2.567 -6.455 1.00 94.69 71 VAL A C 1
ATOM 561 O O . VAL A 1 71 ? 4.721 -3.109 -5.382 1.00 94.69 71 VAL A O 1
ATOM 564 N N . LEU A 1 72 ? 4.528 -1.337 -6.746 1.00 94.62 72 LEU A N 1
ATOM 565 C CA . LEU A 1 72 ? 3.709 -0.542 -5.828 1.00 94.62 72 LEU A CA 1
ATOM 566 C C . LEU A 1 72 ? 2.398 -1.258 -5.480 1.00 94.62 72 LEU A C 1
ATOM 568 O O . LEU A 1 72 ? 2.063 -1.370 -4.300 1.00 94.62 72 LEU A O 1
ATOM 572 N N . VAL A 1 73 ? 1.669 -1.760 -6.482 1.00 93.62 73 VAL A N 1
ATOM 573 C CA . VAL A 1 73 ? 0.393 -2.467 -6.279 1.00 93.62 73 VAL A CA 1
ATOM 574 C C . VAL A 1 73 ? 0.612 -3.754 -5.491 1.00 93.62 73 VAL A C 1
ATOM 576 O O . VAL A 1 73 ? -0.043 -3.967 -4.469 1.00 93.62 73 VAL A O 1
ATOM 579 N N . LEU A 1 74 ? 1.563 -4.588 -5.922 1.00 92.44 74 LEU A N 1
ATOM 580 C CA . LEU A 1 74 ? 1.854 -5.853 -5.253 1.00 92.44 74 LEU A CA 1
ATOM 581 C C . LEU A 1 74 ? 2.308 -5.620 -3.813 1.00 92.44 74 LEU A C 1
ATOM 583 O O . LEU A 1 74 ? 1.731 -6.201 -2.901 1.00 92.44 74 LEU A O 1
ATOM 587 N N . ALA A 1 75 ? 3.257 -4.713 -3.576 1.00 91.31 75 ALA A N 1
ATOM 588 C CA . ALA A 1 75 ? 3.708 -4.399 -2.227 1.00 91.31 75 ALA A CA 1
ATOM 589 C C . ALA A 1 75 ? 2.564 -3.837 -1.370 1.00 91.31 75 ALA A C 1
ATOM 591 O O . ALA A 1 75 ? 2.367 -4.292 -0.251 1.00 91.31 75 ALA A O 1
ATOM 592 N N . THR A 1 76 ? 1.734 -2.927 -1.878 1.00 90.75 76 THR A N 1
ATOM 593 C CA . THR A 1 76 ? 0.607 -2.391 -1.091 1.00 90.75 76 THR A CA 1
ATOM 594 C C . THR A 1 76 ? -0.349 -3.504 -0.643 1.00 90.75 76 THR A C 1
ATOM 596 O O . THR A 1 76 ? -0.777 -3.528 0.516 1.00 90.75 76 THR A O 1
ATOM 599 N N . LEU A 1 77 ? -0.638 -4.466 -1.524 1.00 88.44 77 LEU A N 1
ATOM 600 C CA . LEU A 1 77 ? -1.557 -5.565 -1.234 1.00 88.44 77 LEU A CA 1
ATOM 601 C C . LEU A 1 77 ? -0.922 -6.677 -0.396 1.00 88.44 77 LEU A C 1
ATOM 603 O O . LEU A 1 77 ? -1.596 -7.212 0.475 1.00 88.44 77 LEU A O 1
ATOM 607 N N . SER A 1 78 ? 0.351 -7.016 -0.600 1.00 85.50 78 SER A N 1
ATOM 608 C CA . SER A 1 78 ? 0.969 -8.214 -0.016 1.00 85.50 78 SER A CA 1
ATOM 609 C C . SER A 1 78 ? 2.127 -7.948 0.947 1.00 85.50 78 SER A C 1
ATOM 611 O O . SER A 1 78 ? 2.683 -8.906 1.485 1.00 85.50 78 SER A O 1
ATOM 613 N N . TRP A 1 79 ? 2.494 -6.691 1.227 1.00 84.12 79 TRP A N 1
ATOM 614 C CA . TRP A 1 79 ? 3.620 -6.376 2.123 1.00 84.12 79 TRP A CA 1
ATOM 615 C C . TRP A 1 79 ? 3.461 -7.000 3.504 1.00 84.12 79 TRP A C 1
ATOM 617 O O . TRP A 1 79 ? 4.427 -7.474 4.079 1.00 84.12 79 TRP A O 1
ATOM 627 N N . HIS A 1 80 ? 2.242 -7.068 4.029 1.00 78.12 80 HIS A N 1
ATOM 628 C CA . HIS A 1 80 ? 1.970 -7.670 5.332 1.00 78.12 80 HIS A CA 1
ATOM 629 C C . HIS A 1 80 ? 2.292 -9.180 5.406 1.00 78.12 80 HIS A C 1
ATOM 631 O O . HIS A 1 80 ? 2.497 -9.702 6.503 1.00 78.12 80 HIS A O 1
ATOM 637 N N . HIS A 1 81 ? 2.405 -9.876 4.267 1.00 77.25 81 HIS A N 1
ATOM 638 C CA . HIS A 1 81 ? 2.884 -11.260 4.200 1.00 77.25 81 HIS A CA 1
ATOM 639 C C . HIS A 1 81 ? 4.420 -11.362 4.169 1.00 77.25 81 HIS A C 1
ATOM 641 O O . HIS A 1 81 ? 4.969 -12.358 4.643 1.00 77.25 81 HIS A O 1
ATOM 647 N N . LEU A 1 82 ? 5.135 -10.338 3.688 1.00 72.12 82 LEU A N 1
ATOM 648 C CA . LEU A 1 82 ? 6.595 -10.364 3.506 1.00 72.12 82 LEU A CA 1
ATOM 649 C C . LEU A 1 82 ? 7.393 -10.564 4.813 1.00 72.12 82 LEU A C 1
ATOM 651 O O . LEU A 1 82 ? 8.272 -11.427 4.838 1.00 72.12 82 LEU A O 1
ATOM 655 N N . PRO A 1 83 ? 7.096 -9.852 5.924 1.00 69.44 83 PRO A N 1
ATOM 656 C CA . PRO A 1 83 ? 7.783 -10.053 7.198 1.00 69.44 83 PRO A CA 1
ATOM 657 C C . PRO A 1 83 ? 7.664 -11.486 7.711 1.00 69.44 83 PRO A C 1
ATOM 659 O O . PRO A 1 83 ? 8.611 -12.002 8.290 1.00 69.44 83 PRO A O 1
ATOM 662 N N . SER A 1 84 ? 6.537 -12.157 7.445 1.00 66.31 84 SER A N 1
ATOM 663 C CA . SER A 1 84 ? 6.346 -13.547 7.867 1.00 66.31 84 SER A CA 1
ATOM 664 C C . SER A 1 84 ? 7.244 -14.536 7.117 1.00 66.31 84 SER A C 1
ATOM 666 O O . SER A 1 84 ? 7.561 -15.589 7.660 1.00 66.31 84 SER A O 1
ATOM 668 N N . TRP A 1 85 ? 7.686 -14.189 5.904 1.00 64.00 85 TRP A N 1
ATOM 669 C CA . TRP A 1 85 ? 8.595 -15.006 5.091 1.00 64.00 85 TRP A CA 1
ATOM 670 C C . TRP A 1 85 ? 10.069 -14.695 5.376 1.00 64.00 85 TRP A C 1
ATOM 672 O O . TRP A 1 85 ? 10.914 -15.576 5.262 1.00 64.00 85 TRP A O 1
ATOM 682 N N . LEU A 1 86 ? 10.378 -13.463 5.790 1.00 68.50 86 LEU A N 1
ATOM 683 C CA . LEU A 1 86 ? 11.737 -13.005 6.111 1.00 68.50 86 LEU A CA 1
ATOM 684 C C . LEU A 1 86 ? 12.114 -13.183 7.596 1.00 68.50 86 LEU A C 1
ATOM 686 O O . LEU A 1 86 ? 13.104 -12.617 8.050 1.00 68.50 86 LEU A O 1
ATOM 690 N N . GLY A 1 87 ? 11.326 -13.938 8.370 1.00 58.34 87 GLY A N 1
ATOM 691 C CA . GLY A 1 87 ? 11.584 -14.179 9.798 1.00 58.34 87 GLY A CA 1
ATOM 692 C C . GLY A 1 87 ? 11.351 -12.963 10.706 1.00 58.34 87 GLY A C 1
ATOM 693 O O . GLY A 1 87 ? 11.783 -12.960 11.856 1.00 58.34 87 GLY A O 1
ATOM 694 N N . GLY A 1 88 ? 10.674 -11.926 10.208 1.00 61.50 88 GLY A N 1
ATOM 695 C CA . GLY A 1 88 ? 10.304 -10.736 10.968 1.00 61.50 88 GLY A CA 1
ATOM 696 C C . GLY A 1 88 ? 9.056 -10.945 11.831 1.00 61.50 88 GLY A C 1
ATOM 697 O O . GLY A 1 88 ? 8.188 -11.769 11.533 1.00 61.50 88 GLY A O 1
ATOM 698 N N . SER A 1 89 ? 8.944 -10.168 12.911 1.00 56.75 89 SER A N 1
ATOM 699 C CA . SER A 1 89 ? 7.789 -10.191 13.815 1.00 56.75 89 SER A CA 1
ATOM 700 C C . SER A 1 89 ? 6.474 -9.999 13.050 1.00 56.75 89 SER A C 1
ATOM 702 O O . SER A 1 89 ? 6.349 -9.076 12.240 1.00 56.75 89 SER A O 1
ATOM 704 N N . ARG A 1 90 ? 5.474 -10.853 13.331 1.00 60.06 90 ARG A N 1
ATOM 705 C CA . ARG A 1 90 ? 4.096 -10.687 12.833 1.00 60.06 90 ARG A CA 1
ATOM 706 C C . ARG A 1 90 ? 3.632 -9.255 13.122 1.00 60.06 90 ARG A C 1
ATOM 708 O O . ARG A 1 90 ? 3.878 -8.743 14.214 1.00 60.06 90 ARG A O 1
ATOM 715 N N . GLY A 1 91 ? 3.019 -8.620 12.120 1.00 60.81 91 GLY A N 1
ATOM 716 C CA . GLY A 1 91 ? 2.620 -7.211 12.153 1.00 60.81 91 GLY A CA 1
ATOM 717 C C . GLY A 1 91 ? 1.823 -6.832 13.404 1.00 60.81 91 GLY A C 1
ATOM 718 O O . GLY A 1 91 ? 1.255 -7.689 14.082 1.00 60.81 91 GLY A O 1
ATOM 719 N N . ARG A 1 92 ? 1.802 -5.529 13.721 1.00 64.44 92 ARG A N 1
ATOM 720 C CA . ARG A 1 92 ? 1.129 -4.998 14.916 1.00 64.44 92 ARG A CA 1
ATOM 721 C C . ARG A 1 92 ? -0.296 -5.562 15.013 1.00 64.44 92 ARG A C 1
ATOM 723 O O . ARG A 1 92 ? -1.049 -5.414 14.052 1.00 64.44 92 ARG A O 1
ATOM 730 N N . PRO A 1 93 ? -0.692 -6.173 16.144 1.00 62.59 93 PRO A N 1
ATOM 731 C CA . PRO A 1 93 ? -2.062 -6.627 16.312 1.00 62.59 93 PRO A CA 1
ATOM 732 C C . PRO A 1 93 ? -3.001 -5.415 16.250 1.00 62.59 93 PRO A C 1
ATOM 734 O O . PRO A 1 93 ? -2.864 -4.449 17.012 1.00 62.59 93 PRO A O 1
ATOM 737 N N . VAL A 1 94 ? -3.936 -5.454 15.305 1.00 64.88 94 VAL A N 1
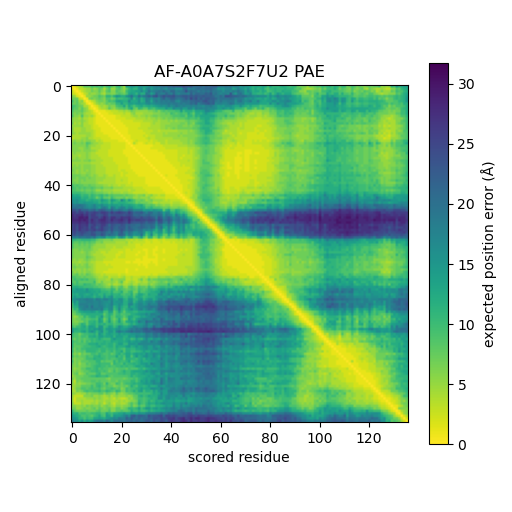ATOM 738 C CA . VAL A 1 94 ? -5.013 -4.472 15.173 1.00 64.88 94 VAL A CA 1
ATOM 739 C C . VAL A 1 94 ? -6.261 -5.101 15.770 1.00 64.88 94 VAL A C 1
ATOM 741 O O . VAL A 1 94 ? -6.676 -6.183 15.357 1.00 64.88 94 VAL A O 1
ATOM 744 N N . PHE A 1 95 ? -6.827 -4.450 16.783 1.00 62.12 95 PHE A N 1
ATOM 745 C CA . PHE A 1 95 ? -8.094 -4.872 17.355 1.00 62.12 95 PHE A CA 1
ATOM 746 C C . PHE A 1 95 ? -9.213 -4.299 16.490 1.00 62.12 95 PHE A C 1
ATOM 748 O O . PHE A 1 95 ? -9.324 -3.081 16.339 1.00 62.12 95 PHE A O 1
ATOM 755 N N . PHE A 1 96 ? -10.000 -5.190 15.896 1.00 62.03 96 PHE A N 1
ATOM 756 C CA . PHE A 1 96 ? -11.108 -4.828 15.028 1.00 62.03 96 PHE A CA 1
ATOM 757 C C . PHE A 1 96 ? -12.401 -4.845 15.843 1.00 62.03 96 PHE A C 1
ATOM 759 O O . PHE A 1 96 ? -12.812 -5.902 16.335 1.00 62.03 96 PHE A O 1
ATOM 766 N N . ASP A 1 97 ? -13.037 -3.684 15.988 1.00 61.94 97 ASP A N 1
ATOM 767 C CA . ASP A 1 97 ? -14.319 -3.579 16.671 1.00 61.94 97 ASP A CA 1
ATOM 768 C C . ASP A 1 97 ? -15.447 -4.155 15.794 1.00 61.94 97 ASP A C 1
ATOM 770 O O . ASP A 1 97 ? -16.070 -3.469 14.987 1.00 61.94 97 ASP A O 1
ATOM 774 N N . LYS A 1 98 ? -15.675 -5.469 15.909 1.00 57.31 98 LYS A N 1
ATOM 775 C CA . LYS A 1 98 ? -16.867 -6.152 15.366 1.00 57.31 98 LYS A CA 1
ATOM 776 C C . LYS A 1 98 ? -17.778 -6.695 16.455 1.00 57.31 98 LYS A C 1
ATOM 778 O O . LYS A 1 98 ? -18.695 -7.464 16.164 1.00 57.31 98 LYS A O 1
ATOM 783 N N . LEU A 1 99 ? -17.487 -6.407 17.718 1.00 56.84 99 LEU A N 1
ATOM 784 C CA . LEU A 1 99 ? -18.202 -7.051 18.805 1.00 56.84 99 LEU A CA 1
ATOM 785 C C . LEU A 1 99 ? -19.535 -6.330 18.971 1.00 56.84 99 LEU A C 1
ATOM 787 O O . LEU A 1 99 ? -19.603 -5.228 19.506 1.00 56.84 99 LEU A O 1
ATOM 791 N N . CYS A 1 100 ? -20.608 -6.961 18.488 1.00 60.84 100 CYS A N 1
ATOM 792 C CA . CYS A 1 100 ? -21.968 -6.529 18.776 1.00 60.84 100 CYS A CA 1
ATOM 793 C C . CYS A 1 100 ? -22.148 -6.442 20.296 1.00 60.84 100 CYS A C 1
ATOM 795 O O . CYS A 1 100 ? -22.337 -7.455 20.971 1.00 60.84 100 CYS A O 1
ATOM 797 N N . VAL A 1 101 ? -22.119 -5.225 20.836 1.00 65.75 101 VAL A N 1
ATOM 798 C CA . VAL A 1 101 ? -22.604 -4.967 22.188 1.00 65.75 101 VAL A CA 1
ATOM 799 C C . VAL A 1 101 ? -24.084 -5.312 22.196 1.00 65.75 101 VAL A C 1
ATOM 801 O O . VAL A 1 101 ? -24.855 -4.782 21.394 1.00 65.75 101 VAL A O 1
ATOM 804 N N . HIS A 1 102 ? -24.482 -6.210 23.091 1.00 72.19 102 HIS A N 1
ATOM 805 C CA . HIS A 1 102 ? -25.878 -6.602 23.238 1.00 72.19 102 HIS A CA 1
ATOM 806 C C . HIS A 1 102 ? -26.724 -5.356 23.552 1.00 72.19 102 HIS A C 1
ATOM 808 O O . HIS A 1 102 ? -26.636 -4.808 24.645 1.00 72.19 102 HIS A O 1
ATOM 814 N N . GLN A 1 103 ? -27.527 -4.876 22.594 1.00 75.25 103 GLN A N 1
ATOM 815 C CA . GLN A 1 103 ? -28.253 -3.603 22.742 1.00 75.25 103 GLN A CA 1
ATOM 816 C C . GLN A 1 103 ? -29.432 -3.692 23.720 1.00 75.25 103 GLN A C 1
ATOM 818 O O . GLN A 1 103 ? -29.777 -2.699 24.356 1.00 75.25 103 GLN A O 1
ATOM 823 N N . TYR A 1 104 ? -30.022 -4.882 23.856 1.00 81.38 104 TYR A N 1
ATOM 824 C CA . TYR A 1 104 ? -31.250 -5.108 24.628 1.00 81.38 104 TYR A CA 1
ATOM 825 C C . TYR A 1 104 ? -31.019 -5.554 26.075 1.00 81.38 104 TYR A C 1
ATOM 827 O O . TYR A 1 104 ? -31.911 -5.417 26.903 1.00 8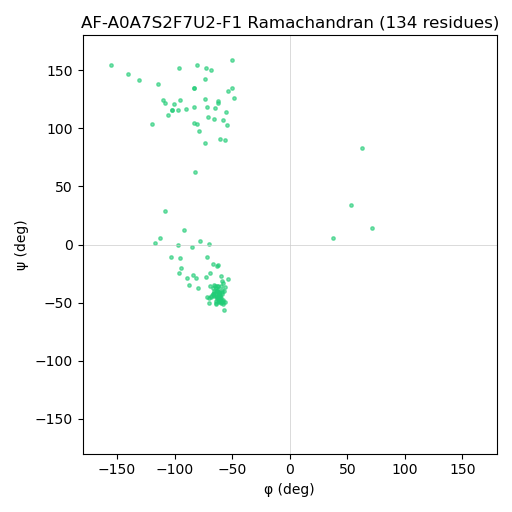1.38 104 TYR A O 1
ATOM 835 N N . ASN A 1 105 ? -29.838 -6.088 26.394 1.00 85.38 105 ASN A N 1
ATOM 836 C CA . ASN A 1 105 ? -29.512 -6.542 27.743 1.00 85.38 105 ASN A CA 1
ATOM 837 C C . ASN A 1 105 ? -28.549 -5.535 28.382 1.00 85.38 105 ASN A C 1
ATOM 839 O O . ASN A 1 105 ? -27.404 -5.407 27.949 1.00 85.38 105 ASN A O 1
ATOM 843 N N . SER A 1 106 ? -29.023 -4.811 29.396 1.00 85.06 106 SER A N 1
ATOM 844 C CA . SER A 1 106 ? -28.278 -3.740 30.066 1.00 85.06 106 SER A CA 1
ATOM 845 C C . SER A 1 106 ? -26.998 -4.232 30.751 1.00 85.06 106 SER A C 1
ATOM 847 O O . SER A 1 106 ? -25.979 -3.539 30.713 1.00 85.06 106 SER A O 1
ATOM 849 N N . GLU A 1 107 ? -27.005 -5.438 31.319 1.00 86.81 107 GLU A N 1
ATOM 850 C CA . GLU A 1 107 ? -25.835 -6.018 31.981 1.00 86.81 107 GLU A CA 1
ATOM 851 C C . GLU A 1 107 ? -24.747 -6.380 30.968 1.00 86.81 107 GLU A C 1
ATOM 853 O O . GLU A 1 107 ? -23.604 -5.926 31.099 1.00 86.81 107 GLU A O 1
ATOM 858 N N . LEU A 1 108 ? -25.115 -7.104 29.904 1.00 82.12 108 LEU A N 1
ATOM 859 C CA . LEU A 1 108 ? -24.205 -7.457 28.809 1.00 82.12 108 LEU A CA 1
ATOM 860 C C . LEU A 1 108 ? -23.696 -6.212 28.073 1.00 82.12 108 LEU A C 1
ATOM 862 O O . LEU A 1 108 ? -22.523 -6.157 27.701 1.00 82.12 108 LEU A O 1
ATOM 866 N N . LYS A 1 109 ? -24.538 -5.180 27.928 1.00 82.75 109 LYS A N 1
ATOM 867 C CA . LYS A 1 109 ? -24.141 -3.877 27.385 1.00 82.75 109 LYS A CA 1
ATOM 868 C C . LYS A 1 109 ? -23.048 -3.230 28.228 1.00 82.75 109 LYS A C 1
ATOM 870 O O . LYS A 1 109 ? -22.022 -2.817 27.694 1.00 82.75 109 LYS A O 1
ATOM 875 N N . SER A 1 110 ? -23.242 -3.174 29.547 1.00 84.25 110 SER A N 1
ATOM 876 C CA . SER A 1 110 ? -22.273 -2.570 30.471 1.00 84.25 110 SER A CA 1
ATOM 877 C C . SER A 1 110 ? -20.942 -3.331 30.507 1.00 84.25 110 SER A C 1
ATOM 879 O O . SER A 1 110 ? -19.881 -2.715 30.632 1.00 84.25 110 SER A O 1
ATOM 881 N N . SER A 1 111 ? -20.997 -4.662 30.388 1.00 82.94 111 SER A N 1
ATOM 882 C CA . SER A 1 111 ? -19.822 -5.534 30.322 1.00 82.94 111 SER A CA 1
ATOM 883 C C . SER A 1 111 ? -19.056 -5.312 29.015 1.00 82.94 111 SER A C 1
ATOM 885 O O . SER A 1 111 ? -17.847 -5.076 29.030 1.00 82.94 111 SER A O 1
ATOM 887 N N . GLY A 1 112 ? -19.780 -5.250 27.891 1.00 79.69 112 GLY A N 1
ATOM 888 C CA . GLY A 1 112 ? -19.223 -4.928 26.579 1.00 79.69 112 GLY A CA 1
ATOM 889 C C . GLY A 1 112 ? -18.522 -3.570 26.567 1.00 79.69 112 GLY A C 1
ATOM 890 O O . GLY A 1 112 ? -17.347 -3.491 26.220 1.00 79.69 112 GLY A O 1
ATOM 891 N N . ILE A 1 113 ? -19.180 -2.509 27.043 1.00 81.75 113 ILE A N 1
ATOM 892 C CA . ILE A 1 113 ? -18.590 -1.159 27.111 1.00 81.75 113 ILE A CA 1
ATOM 893 C C . ILE A 1 113 ? -17.318 -1.137 27.973 1.00 81.75 113 ILE A C 1
ATOM 895 O O . ILE A 1 113 ? -16.315 -0.545 27.576 1.00 81.75 113 ILE A O 1
ATOM 899 N N . ARG A 1 114 ? -17.318 -1.812 29.131 1.00 82.25 114 ARG A N 1
ATOM 900 C CA . ARG A 1 114 ? -16.123 -1.910 29.987 1.00 82.25 114 ARG A CA 1
ATOM 901 C C . ARG A 1 114 ? -14.967 -2.624 29.292 1.00 82.25 114 ARG A C 1
ATOM 903 O O . ARG A 1 114 ? -13.824 -2.190 29.428 1.00 82.25 114 ARG A O 1
ATOM 910 N N . SER A 1 115 ? -15.254 -3.669 28.517 1.00 79.38 115 SER A N 1
ATOM 911 C CA . SER A 1 115 ? -14.224 -4.349 27.731 1.00 79.38 115 SER A CA 1
ATOM 912 C C . SER A 1 115 ? -13.608 -3.421 26.672 1.00 79.38 115 SER A C 1
ATOM 914 O O . SER A 1 115 ? -12.384 -3.366 26.561 1.00 79.38 115 SER A O 1
ATOM 916 N N . PHE A 1 116 ? -14.410 -2.586 25.996 1.00 78.06 116 PHE A N 1
ATOM 917 C CA . PHE A 1 116 ? -13.904 -1.570 25.063 1.00 78.06 116 PHE A CA 1
ATOM 918 C C . PHE A 1 116 ? -13.038 -0.515 25.733 1.00 78.06 116 PHE A C 1
ATOM 920 O O . PHE A 1 116 ? -11.962 -0.209 25.225 1.00 78.06 116 PHE A O 1
ATOM 927 N N . ALA A 1 117 ? -13.465 0.007 26.884 1.00 80.06 117 ALA A N 1
ATOM 928 C CA . ALA A 1 117 ? -12.685 0.986 27.633 1.00 80.06 117 ALA A CA 1
ATOM 929 C C . ALA A 1 117 ? -11.287 0.443 27.978 1.00 80.06 117 ALA A C 1
ATOM 931 O O . ALA A 1 117 ? -10.294 1.152 27.826 1.00 80.06 117 ALA A O 1
ATOM 932 N N . ALA A 1 118 ? -11.193 -0.837 28.355 1.00 80.19 118 ALA A N 1
ATOM 933 C CA . ALA A 1 118 ? -9.916 -1.496 28.613 1.00 80.19 118 ALA A CA 1
ATOM 934 C C . ALA A 1 118 ? -9.049 -1.642 27.344 1.00 80.19 118 ALA A C 1
ATOM 936 O O . ALA A 1 118 ? -7.838 -1.428 27.405 1.00 80.19 118 ALA A O 1
ATOM 937 N N . PHE A 1 119 ? -9.643 -1.966 26.188 1.00 76.25 119 PHE A N 1
ATOM 938 C CA . PHE A 1 119 ? -8.914 -2.032 24.914 1.00 76.25 119 PHE A CA 1
ATOM 939 C C . PHE A 1 119 ? -8.418 -0.661 24.451 1.00 76.25 119 PHE A C 1
ATOM 941 O O . PHE A 1 119 ? -7.266 -0.549 24.036 1.00 76.25 119 PHE A O 1
ATOM 948 N N . ILE A 1 120 ? -9.250 0.376 24.570 1.00 79.62 120 ILE A N 1
ATOM 949 C CA . ILE A 1 120 ? -8.885 1.756 24.233 1.00 79.62 120 ILE A CA 1
ATOM 950 C C . ILE A 1 120 ? -7.733 2.216 25.127 1.00 79.62 120 ILE A C 1
ATOM 952 O O . ILE A 1 120 ? -6.715 2.668 24.608 1.00 79.62 120 ILE A O 1
ATOM 956 N N . ALA A 1 121 ? -7.837 2.003 26.445 1.00 82.31 121 ALA A N 1
ATOM 957 C CA . ALA A 1 121 ? -6.796 2.367 27.408 1.00 82.31 121 ALA A CA 1
ATOM 958 C C . ALA A 1 121 ? -5.449 1.672 27.141 1.00 82.31 121 ALA A C 1
ATOM 960 O O . ALA A 1 121 ? -4.398 2.200 27.496 1.00 82.31 121 ALA A O 1
ATOM 961 N N . ARG A 1 122 ? -5.465 0.488 26.513 1.00 81.31 122 ARG A N 1
ATOM 962 C CA . ARG A 1 122 ? -4.256 -0.274 26.165 1.00 81.31 122 ARG A CA 1
ATOM 963 C C . ARG A 1 122 ? -3.766 -0.026 24.733 1.00 81.31 122 ARG A C 1
ATOM 965 O O . ARG A 1 122 ? -2.670 -0.461 24.379 1.00 81.31 122 ARG A O 1
ATOM 972 N N . SER A 1 123 ? -4.561 0.633 23.893 1.00 77.25 123 SER A N 1
ATOM 973 C CA . SER A 1 123 ? -4.204 0.942 22.508 1.00 77.25 123 SER A CA 1
ATOM 974 C C . SER A 1 123 ? -3.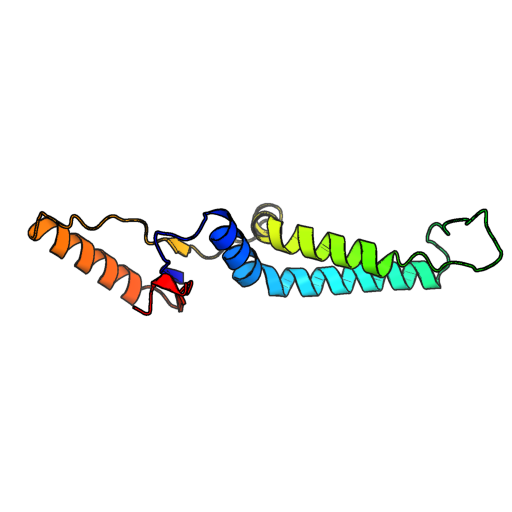347 2.208 22.436 1.00 77.25 123 SER A C 1
ATOM 976 O O . SER A 1 123 ? -3.647 3.204 23.080 1.00 77.25 123 SER A O 1
ATOM 978 N N . GLN A 1 124 ? -2.266 2.179 21.651 1.00 79.25 124 GLN A N 1
ATOM 979 C CA . GLN A 1 124 ? -1.405 3.357 21.465 1.00 79.25 124 GLN A CA 1
ATOM 980 C C . GLN A 1 124 ? -1.951 4.338 20.425 1.00 79.25 124 GLN A C 1
ATOM 982 O O . GLN A 1 124 ? -1.676 5.527 20.508 1.00 79.25 124 GLN A O 1
ATOM 987 N N . ASN A 1 125 ? -2.703 3.840 19.442 1.00 78.69 125 ASN A N 1
ATOM 988 C CA . ASN A 1 125 ? -3.301 4.648 18.387 1.00 78.69 125 ASN A CA 1
ATOM 989 C C . ASN A 1 125 ? -4.706 4.130 18.080 1.00 78.69 125 ASN A C 1
ATOM 991 O O . ASN A 1 125 ? -4.951 2.915 18.115 1.00 78.69 125 ASN A O 1
ATOM 995 N N . MET A 1 126 ? -5.592 5.056 17.725 1.00 81.12 126 MET A N 1
ATOM 996 C CA . MET A 1 126 ? -6.935 4.791 17.224 1.00 81.12 126 MET A CA 1
ATOM 997 C C . MET A 1 126 ? -6.988 5.169 15.739 1.00 81.12 126 MET A C 1
ATOM 999 O O . MET A 1 126 ? -6.657 6.295 15.375 1.00 81.12 126 MET A O 1
ATOM 1003 N N . LEU A 1 127 ? -7.387 4.224 14.890 1.00 81.25 127 LEU A N 1
ATOM 1004 C CA . LEU A 1 127 ? -7.647 4.428 13.470 1.00 81.25 127 LEU A CA 1
ATOM 1005 C C . LEU A 1 127 ? -9.163 4.501 13.266 1.00 81.25 127 LEU A C 1
ATOM 1007 O O . LEU A 1 127 ? -9.875 3.528 13.513 1.00 81.25 127 LEU A O 1
ATOM 1011 N N . LEU A 1 128 ? -9.649 5.656 12.823 1.00 79.56 128 LEU A N 1
ATOM 1012 C CA . LEU A 1 128 ? -11.051 5.857 12.474 1.00 79.56 128 LEU A CA 1
ATOM 1013 C C . LEU A 1 128 ? -11.186 5.819 10.949 1.00 79.56 128 LEU A C 1
ATOM 1015 O O . LEU A 1 128 ? -10.643 6.689 10.269 1.00 79.56 128 LEU A O 1
ATOM 1019 N N . LEU A 1 129 ? -11.901 4.827 10.417 1.00 77.31 129 LEU A N 1
ATOM 1020 C CA . LEU A 1 129 ? -12.330 4.847 9.020 1.00 77.31 129 LEU A CA 1
ATOM 1021 C C . LEU A 1 129 ? -13.608 5.683 8.938 1.00 77.31 129 LEU A C 1
ATOM 1023 O O . LEU A 1 129 ? -14.673 5.280 9.404 1.00 77.31 129 LEU A O 1
ATOM 1027 N N . TRP A 1 130 ? -13.468 6.905 8.432 1.00 77.19 130 TRP A N 1
ATOM 1028 C CA . TRP A 1 130 ? -14.576 7.843 8.324 1.00 77.19 130 TRP A CA 1
ATOM 1029 C C . TRP A 1 130 ? -15.398 7.573 7.059 1.00 77.19 130 TRP A C 1
ATOM 1031 O O . TRP A 1 130 ? -14.835 7.421 5.976 1.00 77.19 130 TRP A O 1
ATOM 1041 N N . SER A 1 131 ? -16.724 7.575 7.203 1.00 71.50 131 SER A N 1
ATOM 1042 C CA . SER A 1 131 ? -17.697 7.447 6.115 1.00 71.50 131 SER A CA 1
ATOM 1043 C C . SER A 1 131 ? -18.758 8.549 6.255 1.00 71.50 131 SER A C 1
ATOM 1045 O O . SER A 1 131 ? -19.150 8.866 7.386 1.00 71.50 131 SER A O 1
ATOM 1047 N N . PRO A 1 132 ? -19.231 9.159 5.149 1.00 71.62 132 PRO A N 1
ATOM 1048 C CA . PRO A 1 132 ? -20.167 10.290 5.183 1.00 71.62 132 PRO A CA 1
ATOM 1049 C C . PRO A 1 132 ? -21.526 9.960 5.821 1.00 71.62 132 PRO A C 1
ATOM 1051 O O . PRO A 1 132 ? -22.238 10.863 6.253 1.00 71.62 132 PRO A O 1
ATOM 1054 N N . ASP A 1 133 ? -21.882 8.679 5.950 1.00 62.62 133 ASP A N 1
ATOM 1055 C CA . ASP A 1 133 ? -23.094 8.242 6.655 1.00 62.62 133 ASP A CA 1
ATOM 1056 C C . ASP A 1 133 ? -23.057 8.521 8.173 1.00 62.62 133 ASP A C 1
ATOM 1058 O O . ASP A 1 133 ? -24.105 8.521 8.819 1.00 62.62 133 ASP A O 1
ATOM 1062 N N . CYS A 1 134 ? -21.882 8.786 8.756 1.00 53.38 134 CYS A N 1
ATOM 1063 C CA . CYS A 1 134 ? -21.720 9.058 10.188 1.00 53.38 134 CYS A CA 1
ATOM 1064 C C . CYS A 1 134 ? -21.962 10.525 10.596 1.00 53.38 134 CYS A C 1
ATOM 1066 O O . CYS A 1 134 ? -21.864 10.827 11.783 1.00 53.38 134 CYS A O 1
ATOM 1068 N N . SER A 1 135 ? -22.248 11.444 9.663 1.00 48.19 135 SER A N 1
ATOM 1069 C CA . SER A 1 135 ? -22.417 12.881 9.957 1.00 48.19 135 SER A CA 1
ATOM 1070 C C . SER A 1 135 ? -23.863 13.386 9.854 1.00 48.19 135 SER A C 1
ATOM 1072 O O . SER A 1 135 ? -24.070 14.549 9.504 1.00 48.19 135 SER A O 1
ATOM 1074 N N . LYS A 1 136 ? -24.856 12.526 10.098 1.00 42.62 136 LYS A N 1
ATOM 1075 C CA . LYS A 1 136 ? -26.272 12.923 10.143 1.00 42.62 136 LYS A CA 1
ATOM 1076 C C . LYS A 1 136 ? -26.756 13.136 11.567 1.00 42.62 136 LYS A C 1
ATOM 1078 O O . LYS A 1 136 ? -26.480 12.254 12.408 1.00 42.62 136 LYS A O 1
#

pLDDT: mean 77.37, std 13.05, range [42.62, 96.31]

Foldseek 3Di:
DEEDEDPPDDPVVVLLVCLCVPQVVVLLVVLQVQLVVVVVCVVVVNDDFDDDPPDDDSPPPSVSVVSSVVSSVCRSNCVQVVCVVVVHDRDDDYDYPPDPQPPPDPVSNVVVVVVVVVVVVVDPDYHYDDDPVVPD

Organism: NCBI:txid327968

Solvent-accessible surface area (backbone atoms only — not comparable to full-atom values): 7995 Å² total; per-residue (Å²): 62,36,40,46,67,62,93,80,65,56,72,62,62,53,51,51,51,48,26,46,72,75,22,33,67,63,12,51,55,54,11,52,52,46,16,50,53,40,43,52,35,49,76,67,67,71,53,87,74,62,79,64,94,68,75,96,64,85,56,77,67,58,54,25,57,57,47,15,53,52,41,28,53,50,27,24,75,47,41,84,56,48,37,65,76,73,78,40,77,75,72,83,71,66,49,70,76,75,76,79,54,45,85,87,42,69,66,55,28,55,52,41,53,52,53,49,53,53,51,56,74,70,36,90,45,75,50,72,56,84,58,82,85,76,78,118

Sequence (136 aa):
DFMSDSWRDTRVEKVVSLCIHYNGKPAVLVSLLAAFGMFSLNVLNKTPKLHNMVEQQEELAPWSLVVGYTVLVLATLSWHHLPSWLGGSRGRPVFFDKLCVHQYNSELKSSGIRSFAAFIARSQNMLLLWSPDCSK